Protein AF-A0A9E6F1A2-F1 (afdb_monomer_lite)

Foldseek 3Di:
DPCPVPVVVPPPPPFPFDPCVCVLPDQDWKKKWADDPLHTDDIDIDGPVDPLNVLVSVLCVVPRTQKDADPDDDRARMWIDDDFKIWGHDAQKIWMQGPVGIIMHGHHPVSNCSSDD

Radius of gyration: 17.09 Å; chains: 1; bounding box: 34×61×35 Å

Sequence (117 aa):
MKYLALILFSVLLVSCKIDTDQIINSNESIKINTFNNGTQTNEYSLNQSDGKYIKFISWVNANKQGWEPTLVTYAPSLLVSGKNFSFNFMGGDVVVNCESGQFAKKIQPEEYEFLRK

pLDDT: mean 86.23, std 14.74, range [48.66, 97.81]

Secondary structure (DSSP, 8-state):
--SGGGSGGGG---------HHHHT--SPEEEEEEETTEEEEEEEE-TTSHHHHHHHHHHHHTSS--EE-------SEEEE-SSEEEEEETTEEEEEETTEEEEEE--GGGTGGG--

Structure (mmCIF, N/CA/C/O backbone):
data_AF-A0A9E6F1A2-F1
#
_entry.id   AF-A0A9E6F1A2-F1
#
loop_
_atom_site.group_PDB
_atom_site.id
_atom_site.type_symbol
_atom_site.label_atom_id
_atom_site.label_alt_id
_atom_site.label_comp_id
_atom_site.label_asym_id
_atom_site.label_entity_id
_atom_site.label_seq_id
_atom_site.pdbx_PDB_ins_code
_atom_site.Cartn_x
_atom_site.Cartn_y
_atom_site.Cartn_z
_atom_site.occupancy
_atom_site.B_iso_or_equiv
_atom_site.auth_seq_id
_atom_site.auth_comp_id
_atom_site.auth_asym_id
_atom_site.auth_atom_id
_atom_site.pdbx_PDB_model_num
ATOM 1 N N . MET A 1 1 ? 18.053 -43.635 -20.105 1.00 50.69 1 MET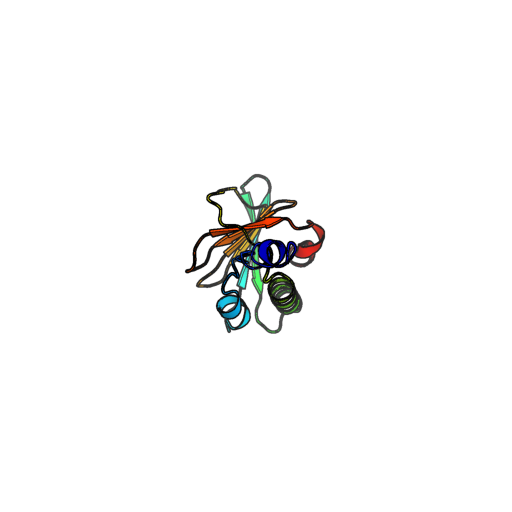 A N 1
ATOM 2 C CA . MET A 1 1 ? 18.279 -42.770 -18.923 1.00 50.69 1 MET A CA 1
ATOM 3 C C . MET A 1 1 ? 18.836 -41.406 -19.357 1.00 50.69 1 MET A C 1
ATOM 5 O O . MET A 1 1 ? 19.995 -41.122 -19.111 1.00 50.69 1 MET A O 1
ATOM 9 N N . LYS A 1 2 ? 18.054 -40.581 -20.074 1.00 51.97 2 LYS A N 1
ATOM 10 C CA . LYS A 1 2 ? 18.504 -39.266 -20.599 1.00 51.97 2 LYS A CA 1
ATOM 11 C C . LYS A 1 2 ? 17.605 -38.081 -20.203 1.00 51.97 2 LYS A C 1
ATOM 13 O O . LYS A 1 2 ? 17.925 -36.953 -20.540 1.00 51.97 2 LYS A O 1
ATOM 18 N N . TYR A 1 3 ? 16.527 -38.320 -19.452 1.00 55.81 3 TYR A N 1
ATOM 19 C CA . TYR A 1 3 ? 15.549 -37.281 -19.087 1.00 55.81 3 TYR A CA 1
ATOM 20 C C . TYR A 1 3 ? 15.567 -36.896 -17.600 1.00 55.81 3 TYR A C 1
ATOM 22 O O . TYR A 1 3 ? 14.887 -35.957 -17.206 1.00 55.81 3 TYR A O 1
ATOM 30 N N . LEU A 1 4 ? 16.369 -37.576 -16.768 1.00 51.75 4 LEU A N 1
ATOM 31 C CA . LEU A 1 4 ? 16.400 -37.318 -15.321 1.00 51.75 4 LEU A CA 1
ATOM 32 C C . LEU A 1 4 ? 17.089 -35.986 -14.965 1.00 51.75 4 LEU A C 1
ATOM 34 O O . LEU A 1 4 ? 16.815 -35.412 -13.919 1.00 51.75 4 LEU A O 1
ATOM 38 N N . ALA A 1 5 ? 17.950 -35.473 -15.848 1.00 53.47 5 ALA A N 1
ATOM 39 C CA . ALA A 1 5 ? 18.685 -34.229 -15.617 1.00 53.47 5 ALA A CA 1
ATOM 40 C C . ALA A 1 5 ? 17.844 -32.959 -15.851 1.00 53.47 5 ALA A C 1
ATOM 42 O O . ALA A 1 5 ? 18.259 -31.878 -15.450 1.00 53.47 5 ALA A O 1
ATOM 43 N N . LEU A 1 6 ? 16.665 -33.072 -16.478 1.00 50.47 6 LEU A N 1
ATOM 44 C CA . LEU A 1 6 ? 15.854 -31.908 -16.859 1.00 50.47 6 LEU A CA 1
ATOM 45 C C . LEU A 1 6 ? 14.833 -31.494 -15.788 1.00 50.47 6 LEU A C 1
ATOM 47 O O . LEU A 1 6 ? 14.326 -30.381 -15.829 1.00 50.47 6 LEU A O 1
ATOM 51 N N . ILE A 1 7 ? 14.566 -32.348 -14.795 1.00 54.69 7 ILE A N 1
ATOM 52 C CA . ILE A 1 7 ? 13.583 -32.062 -13.735 1.00 54.69 7 ILE A CA 1
ATOM 53 C C . ILE A 1 7 ? 14.197 -31.215 -12.604 1.00 54.69 7 ILE A C 1
ATOM 55 O O . ILE A 1 7 ? 13.491 -30.445 -11.952 1.00 54.69 7 ILE A O 1
ATOM 59 N N . LEU A 1 8 ? 15.520 -31.279 -12.410 1.00 49.56 8 LEU A N 1
ATOM 60 C CA . LEU A 1 8 ? 16.200 -30.640 -11.277 1.00 49.56 8 LEU A CA 1
ATOM 61 C C . LEU A 1 8 ? 16.368 -29.112 -11.418 1.00 49.56 8 LEU A C 1
ATOM 63 O O . LEU A 1 8 ? 16.645 -28.443 -10.428 1.00 49.56 8 LEU A O 1
ATOM 67 N N . PHE A 1 9 ? 16.163 -28.542 -12.612 1.00 48.66 9 PHE A N 1
ATOM 68 C CA . PHE A 1 9 ? 16.314 -27.095 -12.845 1.00 48.66 9 PHE A CA 1
ATOM 69 C C . PHE A 1 9 ? 15.051 -26.274 -12.516 1.00 48.66 9 PHE A C 1
ATOM 71 O O . PHE A 1 9 ? 15.091 -25.048 -12.499 1.00 48.66 9 PHE A O 1
ATOM 78 N N . SER A 1 10 ? 13.933 -26.938 -12.209 1.00 52.53 10 SER A N 1
ATOM 79 C CA . SER A 1 10 ? 12.624 -26.298 -11.979 1.00 52.53 10 SER A CA 1
ATOM 80 C C . SER A 1 10 ? 12.403 -25.819 -10.535 1.00 52.53 10 SER A C 1
ATOM 82 O O . SER A 1 10 ? 11.386 -25.197 -10.246 1.00 52.53 10 SER A O 1
ATOM 84 N N . VAL A 1 11 ? 13.317 -26.133 -9.608 1.00 51.84 11 VAL A N 1
ATOM 85 C CA . VAL A 1 11 ? 13.103 -25.972 -8.152 1.00 51.84 11 VAL A CA 1
ATOM 86 C C . VAL A 1 11 ? 13.703 -24.667 -7.598 1.00 51.84 11 VAL A C 1
ATOM 88 O O . VAL A 1 11 ? 13.595 -24.384 -6.412 1.00 51.84 11 VAL A O 1
ATOM 91 N N . LEU A 1 12 ? 14.296 -23.822 -8.447 1.00 48.97 12 LEU A N 1
ATOM 92 C CA . LEU A 1 12 ? 14.914 -22.552 -8.032 1.00 48.97 12 LEU A CA 1
ATOM 93 C C . LEU A 1 12 ? 14.085 -21.313 -8.400 1.00 48.97 12 LEU A C 1
ATOM 95 O O . LEU A 1 12 ? 14.628 -20.216 -8.508 1.00 48.97 12 LEU A O 1
ATOM 99 N N . LEU A 1 13 ? 12.762 -21.450 -8.532 1.00 52.50 13 LEU A N 1
ATOM 100 C CA . LEU A 1 13 ? 11.862 -20.300 -8.414 1.00 52.50 13 LEU A CA 1
ATOM 101 C C . LEU A 1 13 ? 11.798 -19.904 -6.934 1.00 52.50 13 LEU A C 1
ATOM 103 O O . LEU A 1 13 ? 10.841 -20.212 -6.225 1.00 52.50 13 LEU A O 1
ATOM 107 N N . VAL A 1 14 ? 12.861 -19.257 -6.455 1.00 54.84 14 VAL A N 1
ATOM 108 C CA . VAL A 1 14 ? 12.880 -18.561 -5.170 1.00 54.84 14 VAL A CA 1
ATOM 109 C C . VAL A 1 14 ? 11.889 -17.408 -5.295 1.00 54.84 14 VAL A C 1
ATOM 111 O O . VAL A 1 14 ? 12.234 -16.294 -5.673 1.00 54.84 14 VAL A O 1
ATOM 114 N N . SER A 1 15 ? 10.614 -17.700 -5.049 1.00 58.19 15 SER A N 1
ATOM 115 C CA . SER A 1 15 ? 9.597 -16.679 -4.867 1.00 58.19 15 SER A CA 1
ATOM 116 C C . SER A 1 15 ? 9.955 -15.946 -3.581 1.00 58.19 15 SER A C 1
ATOM 118 O O . SER A 1 15 ? 9.658 -16.441 -2.493 1.00 58.19 15 SER A O 1
ATOM 120 N N . CYS A 1 16 ? 10.601 -14.785 -3.694 1.00 63.16 16 CYS A N 1
ATOM 121 C CA . CYS A 1 16 ? 10.732 -13.847 -2.586 1.00 63.16 16 CYS A CA 1
ATOM 122 C C . CYS A 1 16 ? 9.322 -13.473 -2.110 1.00 63.16 16 CYS A C 1
ATOM 124 O O . CYS A 1 16 ? 8.645 -12.627 -2.692 1.00 63.16 16 CYS A O 1
ATOM 126 N N . LYS A 1 17 ? 8.839 -14.175 -1.082 1.00 67.88 17 LYS A N 1
ATOM 127 C CA . LYS A 1 17 ? 7.592 -13.854 -0.399 1.00 67.88 17 LYS A CA 1
ATOM 128 C C . LYS A 1 17 ? 7.915 -12.736 0.583 1.00 67.88 17 LYS A C 1
ATOM 130 O O . LYS A 1 17 ? 8.723 -12.932 1.486 1.00 67.88 17 LYS A O 1
ATOM 135 N N . ILE A 1 18 ? 7.283 -11.582 0.412 1.00 75.94 18 ILE A N 1
ATOM 136 C CA . ILE A 1 18 ? 7.293 -10.559 1.457 1.00 75.94 18 ILE A CA 1
ATOM 137 C C . ILE A 1 18 ? 6.464 -11.083 2.623 1.00 75.94 18 ILE A C 1
ATOM 139 O O . ILE A 1 18 ? 5.379 -11.638 2.418 1.00 75.94 18 ILE A O 1
ATOM 143 N N . ASP A 1 19 ? 6.951 -10.884 3.845 1.00 76.69 19 ASP A N 1
ATOM 144 C CA . ASP A 1 19 ? 6.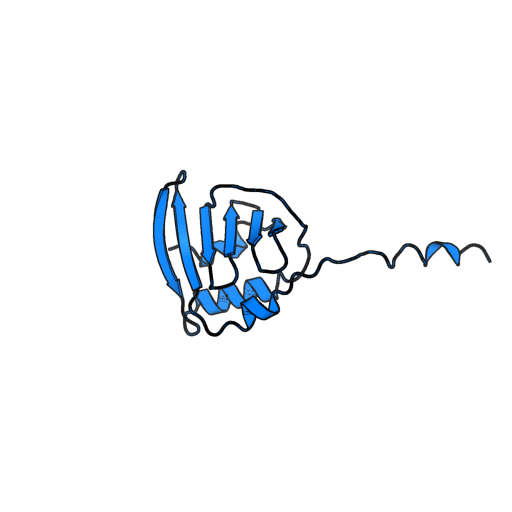139 -11.082 5.039 1.00 76.69 19 ASP A CA 1
ATOM 145 C C . ASP A 1 19 ? 5.083 -9.969 5.146 1.00 76.69 19 ASP A C 1
ATOM 147 O O . ASP A 1 19 ? 5.226 -8.967 5.844 1.00 76.69 19 ASP A O 1
ATOM 151 N N . THR A 1 20 ? 4.002 -10.132 4.386 1.00 78.25 20 THR A N 1
ATOM 152 C CA . THR A 1 20 ? 2.815 -9.277 4.471 1.00 78.25 20 THR A CA 1
ATOM 153 C C . THR A 1 20 ? 1.938 -9.633 5.668 1.00 78.25 20 THR A C 1
ATOM 155 O O . THR A 1 20 ? 0.935 -8.963 5.899 1.00 78.25 20 THR A O 1
ATOM 158 N N . ASP A 1 21 ? 2.243 -10.708 6.400 1.00 80.50 21 ASP A N 1
ATOM 159 C CA . ASP A 1 21 ? 1.383 -11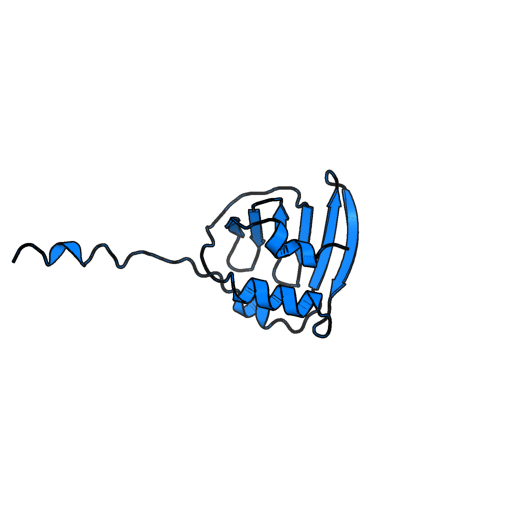.165 7.489 1.00 80.50 21 ASP A CA 1
ATOM 160 C C . ASP A 1 21 ? 1.452 -10.172 8.663 1.00 80.50 21 ASP A C 1
ATOM 162 O O . ASP A 1 21 ? 0.436 -9.927 9.310 1.00 80.50 21 ASP A O 1
ATOM 166 N N . GLN A 1 22 ? 2.580 -9.477 8.852 1.00 75.25 22 GLN A N 1
ATOM 167 C CA . GLN A 1 22 ? 2.654 -8.324 9.762 1.00 75.25 22 GLN A CA 1
ATOM 168 C C . GLN A 1 22 ? 1.704 -7.178 9.367 1.00 75.25 22 GLN A C 1
ATOM 170 O O . GLN A 1 22 ? 1.118 -6.532 10.231 1.00 75.25 22 GLN A O 1
ATOM 175 N N . ILE A 1 23 ? 1.531 -6.936 8.064 1.00 77.50 23 ILE A N 1
ATOM 176 C CA . ILE A 1 23 ? 0.682 -5.862 7.523 1.00 77.50 23 ILE A CA 1
ATOM 177 C C . ILE A 1 23 ? -0.793 -6.206 7.755 1.00 77.50 23 ILE A C 1
ATOM 179 O O . ILE A 1 23 ? -1.558 -5.390 8.269 1.00 77.50 23 ILE A O 1
ATOM 183 N N . ILE A 1 24 ? -1.173 -7.441 7.412 1.00 78.62 24 ILE A N 1
ATOM 184 C CA . ILE A 1 24 ? -2.549 -7.954 7.497 1.00 78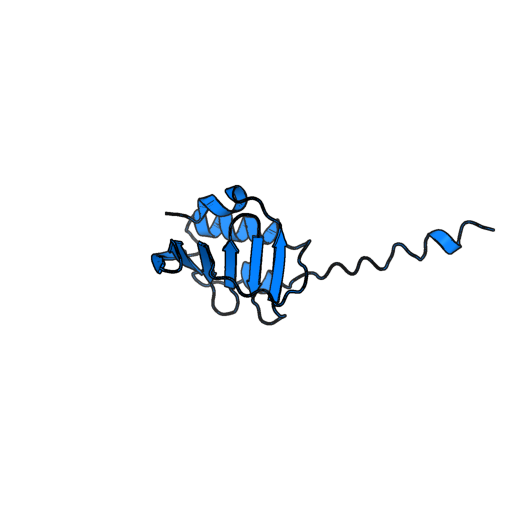.62 24 ILE A CA 1
ATOM 185 C C . ILE A 1 24 ? -3.021 -8.076 8.947 1.00 78.62 24 ILE A C 1
ATOM 187 O O . ILE A 1 24 ? -4.179 -7.793 9.237 1.00 78.62 24 ILE A O 1
ATOM 191 N N . ASN A 1 25 ? -2.134 -8.485 9.854 1.00 78.31 25 ASN A N 1
ATOM 192 C CA . ASN A 1 25 ? -2.477 -8.706 11.258 1.00 78.31 25 ASN A CA 1
ATOM 193 C C . ASN A 1 25 ? -2.330 -7.444 12.122 1.00 78.31 25 ASN A C 1
ATOM 195 O O . ASN A 1 25 ? -2.502 -7.513 13.342 1.00 78.31 25 ASN A O 1
ATOM 199 N N . SER A 1 26 ? -1.987 -6.297 11.528 1.00 73.81 26 SER A N 1
ATOM 200 C CA . SER A 1 26 ? -1.857 -5.060 12.290 1.00 73.81 26 SER A CA 1
ATOM 201 C C . SER A 1 26 ? -3.243 -4.556 12.717 1.00 73.81 26 SER A C 1
ATOM 203 O O . SER A 1 26 ? -4.116 -4.266 11.899 1.00 73.81 26 SER A O 1
ATOM 205 N N . ASN A 1 27 ? -3.456 -4.442 14.031 1.00 77.25 27 ASN A N 1
ATOM 206 C CA . ASN A 1 27 ? -4.692 -3.887 14.596 1.00 77.25 27 ASN A CA 1
ATOM 207 C C . ASN A 1 27 ? -4.730 -2.352 14.592 1.00 77.25 27 ASN A C 1
ATOM 209 O O . ASN A 1 27 ? -5.441 -1.731 15.382 1.00 77.25 27 ASN A O 1
ATOM 213 N N . GLU A 1 28 ? -3.937 -1.729 13.727 1.00 86.81 28 GLU A N 1
ATOM 214 C CA . GLU A 1 28 ? -3.766 -0.286 13.680 1.00 86.81 28 GLU A CA 1
ATOM 215 C C . GLU A 1 28 ? -4.565 0.356 12.550 1.00 86.81 28 GLU A C 1
ATOM 217 O O . GLU A 1 28 ? -4.938 -0.281 11.560 1.00 86.81 28 GLU A O 1
ATOM 222 N N . SER A 1 29 ? -4.835 1.650 12.709 1.00 93.62 29 SER A N 1
ATOM 223 C CA . SER A 1 29 ? -5.311 2.458 11.600 1.00 93.62 29 SER A CA 1
ATOM 224 C C . SER A 1 29 ? -4.184 2.671 10.593 1.00 93.62 29 SER A C 1
ATOM 226 O O . SER A 1 29 ? -3.024 2.853 10.958 1.00 93.62 29 SER A O 1
ATOM 228 N N . ILE A 1 30 ? -4.540 2.685 9.313 1.00 95.88 30 ILE A N 1
ATOM 229 C CA . ILE A 1 30 ? -3.617 3.050 8.237 1.00 95.88 30 ILE A CA 1
ATOM 230 C C . ILE A 1 30 ? -3.847 4.502 7.853 1.00 95.88 30 ILE A C 1
ATOM 232 O O . ILE A 1 30 ? -4.983 4.978 7.816 1.00 95.88 30 ILE A O 1
ATOM 236 N N . LYS A 1 31 ? -2.766 5.205 7.541 1.00 97.44 31 LYS A N 1
ATOM 237 C CA . LYS A 1 31 ? -2.795 6.572 7.030 1.00 97.44 31 LYS A CA 1
ATOM 238 C C . LYS A 1 31 ? -2.716 6.551 5.507 1.00 97.44 31 LYS A C 1
ATOM 240 O O . LYS A 1 31 ? -1.907 5.819 4.941 1.00 97.44 31 LYS A O 1
ATOM 245 N N . ILE A 1 32 ? -3.539 7.366 4.859 1.00 97.81 32 ILE A N 1
ATOM 246 C CA . ILE A 1 32 ? -3.593 7.554 3.411 1.00 97.81 32 ILE A CA 1
ATOM 247 C C . ILE A 1 32 ? -3.209 8.995 3.097 1.00 97.81 32 ILE A C 1
ATOM 249 O O . ILE A 1 32 ? -3.878 9.923 3.552 1.00 97.81 32 ILE A O 1
ATOM 253 N N . ASN A 1 33 ? -2.176 9.176 2.278 1.00 97.62 33 ASN A N 1
ATOM 254 C CA . ASN A 1 33 ? -1.794 10.469 1.719 1.00 97.62 33 ASN A CA 1
ATOM 255 C C . AS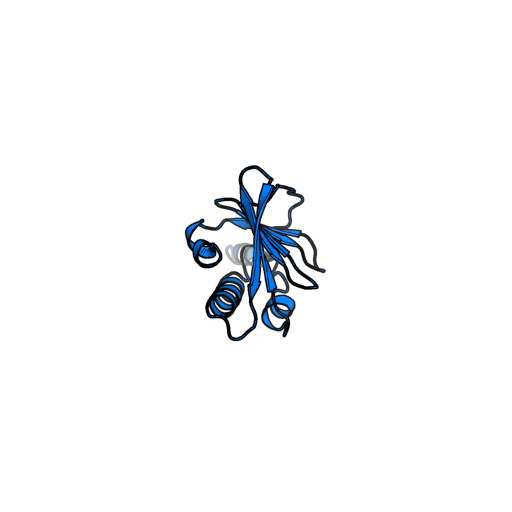N A 1 33 ? -1.896 10.409 0.194 1.00 97.62 33 ASN A C 1
ATOM 257 O O . ASN A 1 33 ? -1.419 9.463 -0.426 1.00 97.62 33 ASN A O 1
ATOM 261 N N . THR A 1 34 ? -2.503 11.416 -0.425 1.00 96.62 34 THR A N 1
ATOM 262 C CA . THR A 1 34 ? -2.522 11.566 -1.894 1.00 96.62 34 THR A CA 1
ATOM 263 C C . THR A 1 34 ? -1.668 12.750 -2.292 1.00 96.62 34 THR A C 1
ATOM 265 O O . THR A 1 34 ? -1.626 13.740 -1.560 1.00 96.62 34 THR A O 1
ATOM 268 N N . PHE A 1 35 ? -1.023 12.658 -3.450 1.00 94.69 35 PHE A N 1
ATOM 269 C CA . PHE A 1 35 ? -0.156 13.707 -3.966 1.00 94.69 35 PHE A CA 1
ATOM 270 C C . PHE A 1 35 ? -0.522 14.052 -5.406 1.00 94.69 35 PHE A C 1
ATOM 272 O O . PHE A 1 35 ? -0.865 13.178 -6.203 1.00 94.69 35 PHE A O 1
ATOM 279 N N . ASN A 1 36 ? -0.380 15.329 -5.747 1.00 92.44 36 ASN A N 1
ATOM 280 C CA . ASN A 1 36 ? -0.442 15.837 -7.110 1.00 92.44 36 ASN A CA 1
ATOM 281 C C . ASN A 1 36 ? 0.818 16.669 -7.369 1.00 92.44 36 ASN A C 1
ATOM 283 O O . ASN A 1 36 ? 1.096 17.608 -6.623 1.00 92.44 36 ASN A O 1
ATOM 287 N N . ASN A 1 37 ? 1.607 16.300 -8.382 1.00 89.12 37 ASN A N 1
ATOM 288 C CA . ASN A 1 37 ? 2.886 16.945 -8.711 1.00 89.12 37 ASN A CA 1
ATOM 289 C C . ASN A 1 37 ? 3.809 17.136 -7.488 1.00 89.12 37 ASN A C 1
ATOM 291 O O . ASN A 1 37 ? 4.355 18.213 -7.259 1.00 89.12 37 ASN A O 1
ATOM 295 N N . GLY A 1 38 ? 3.933 16.094 -6.659 1.00 88.00 38 GLY A N 1
ATOM 296 C CA . GLY A 1 38 ? 4.772 16.097 -5.454 1.00 88.00 38 GLY A CA 1
ATOM 297 C C . GLY A 1 38 ? 4.193 16.845 -4.246 1.00 88.00 38 GLY A C 1
ATOM 298 O O . GLY A 1 38 ? 4.782 16.795 -3.172 1.00 88.00 38 GLY A O 1
ATOM 299 N N . THR A 1 39 ? 3.034 17.497 -4.377 1.00 92.88 39 THR A N 1
ATOM 300 C CA . THR A 1 39 ? 2.369 18.202 -3.269 1.00 92.88 39 THR A CA 1
ATOM 301 C C . THR A 1 39 ? 1.272 17.330 -2.669 1.00 92.88 39 THR A C 1
ATOM 303 O O . THR A 1 39 ? 0.431 16.816 -3.405 1.00 92.88 39 THR A O 1
ATOM 306 N N . GLN A 1 40 ? 1.256 17.168 -1.343 1.00 95.38 40 GLN A N 1
ATOM 307 C CA . GLN A 1 40 ? 0.200 16.426 -0.649 1.00 95.38 40 GLN A CA 1
ATOM 308 C C . GLN A 1 40 ? -1.138 17.166 -0.781 1.00 95.38 40 GLN A C 1
ATOM 310 O O . GLN A 1 40 ? -1.251 18.324 -0.387 1.00 95.38 40 GLN A O 1
ATOM 315 N N . THR A 1 41 ? -2.155 16.495 -1.319 1.00 96.19 41 THR A N 1
ATOM 316 C CA . THR A 1 41 ? -3.489 17.069 -1.565 1.00 96.19 41 THR A CA 1
ATOM 317 C C . THR A 1 41 ? -4.539 16.604 -0.568 1.00 96.19 41 THR A C 1
ATOM 319 O O . THR A 1 41 ? -5.443 17.361 -0.239 1.00 96.19 41 THR A O 1
ATOM 322 N N . ASN A 1 42 ? -4.436 15.369 -0.070 1.00 96.19 42 ASN A N 1
ATOM 323 C CA . ASN A 1 42 ? -5.330 14.854 0.965 1.00 96.19 42 ASN A CA 1
ATOM 324 C C . ASN A 1 42 ? -4.571 13.973 1.941 1.00 96.19 42 ASN A C 1
ATOM 326 O O . ASN A 1 42 ? -3.653 13.256 1.545 1.00 96.19 42 ASN A O 1
ATOM 330 N N . GLU A 1 43 ? -5.059 13.971 3.174 1.00 97.38 43 GLU A N 1
ATOM 331 C CA . GLU A 1 43 ? -4.639 13.091 4.253 1.00 97.38 43 GLU A CA 1
ATOM 332 C C . GLU A 1 43 ? -5.882 12.589 4.993 1.00 97.38 43 GLU A C 1
ATOM 334 O O . GLU A 1 43 ? -6.833 13.346 5.215 1.00 97.38 43 GLU A O 1
ATOM 339 N N . TYR A 1 44 ? -5.912 11.301 5.321 1.00 97.50 44 TYR A N 1
ATOM 340 C CA . TYR A 1 44 ? -6.921 10.710 6.197 1.00 97.50 44 TYR A CA 1
ATOM 341 C C . TYR A 1 44 ? -6.463 9.354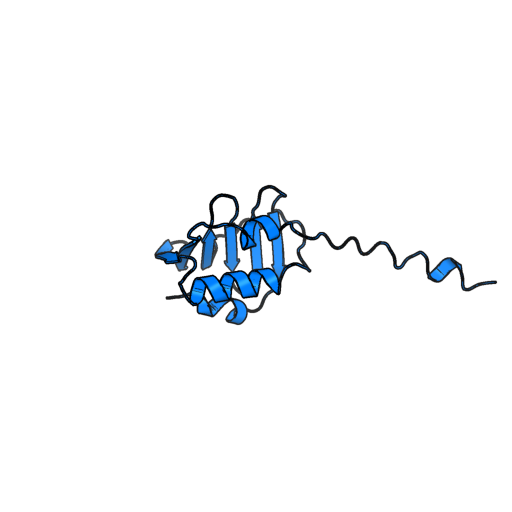 6.733 1.00 97.50 44 TYR A C 1
ATOM 343 O O . TYR A 1 44 ? -5.528 8.758 6.205 1.00 97.50 44 TYR A O 1
ATOM 351 N N . SER A 1 45 ? -7.147 8.855 7.760 1.00 97.00 45 SER A N 1
ATOM 352 C CA . SER A 1 45 ? -6.877 7.538 8.336 1.00 97.00 45 SER A CA 1
ATOM 353 C C . SER A 1 45 ? -8.071 6.611 8.158 1.00 97.00 45 SER A C 1
ATOM 355 O O . SER A 1 45 ? -9.217 7.048 8.245 1.00 97.00 45 SER A O 1
ATOM 357 N N . LEU A 1 46 ? -7.792 5.333 7.934 1.00 96.00 46 LEU A N 1
ATOM 358 C CA . LEU A 1 46 ? -8.777 4.264 7.846 1.00 96.00 46 LEU A CA 1
ATOM 359 C C . LEU A 1 46 ? -8.574 3.318 9.028 1.00 96.00 46 LEU A C 1
ATOM 361 O O . LEU A 1 46 ? -7.451 2.898 9.302 1.00 96.00 46 LEU A O 1
ATOM 365 N N . ASN A 1 47 ? -9.651 2.997 9.735 1.00 95.25 47 ASN A N 1
ATOM 366 C CA . ASN A 1 47 ? -9.650 1.987 10.792 1.00 95.25 47 ASN A CA 1
ATOM 367 C C . ASN A 1 47 ? -10.211 0.659 10.254 1.00 95.25 47 ASN A C 1
ATOM 369 O O . ASN A 1 47 ? -10.682 0.590 9.122 1.00 95.25 47 ASN A O 1
ATOM 373 N N . GLN A 1 48 ? -10.202 -0.384 11.082 1.00 93.94 48 GLN A N 1
ATOM 374 C CA . GLN A 1 48 ? -10.596 -1.733 10.669 1.00 93.94 48 GLN A CA 1
ATOM 375 C C . GLN A 1 48 ? -12.064 -1.890 10.250 1.00 93.94 48 GLN A C 1
ATOM 377 O O . GLN A 1 48 ? -12.384 -2.831 9.526 1.00 93.94 48 GLN A O 1
ATOM 382 N N . SER A 1 49 ? -12.960 -1.003 10.694 1.00 95.12 49 SER A N 1
ATOM 383 C CA . SER A 1 49 ? -14.370 -1.047 10.298 1.00 95.12 49 SER A CA 1
ATOM 384 C C . SER A 1 49 ? -14.650 -0.292 8.996 1.00 95.12 49 SER A C 1
ATOM 386 O O . SER A 1 49 ? -15.757 -0.391 8.466 1.00 95.12 49 SER A O 1
ATOM 388 N N . ASP A 1 50 ? -13.668 0.430 8.447 1.00 96.06 50 ASP A N 1
ATOM 389 C CA . ASP A 1 50 ? -13.818 1.144 7.184 1.00 96.06 50 ASP A CA 1
ATOM 390 C C . ASP A 1 50 ? -13.794 0.176 5.986 1.00 96.06 50 ASP A C 1
ATOM 392 O O . ASP A 1 50 ? -12.893 -0.653 5.828 1.00 96.06 50 ASP A O 1
ATOM 396 N N . GLY A 1 51 ? -14.764 0.309 5.077 1.00 96.25 51 GLY A N 1
ATOM 397 C CA . GLY A 1 51 ? -14.830 -0.512 3.868 1.00 96.25 51 GLY A CA 1
ATOM 398 C C . GLY A 1 51 ? -13.588 -0.392 2.972 1.00 96.25 51 GLY A C 1
ATOM 399 O O . GLY A 1 51 ? -13.209 -1.372 2.327 1.00 96.25 51 GLY A O 1
ATOM 400 N N . LYS A 1 52 ? -12.917 0.769 2.939 1.00 96.62 52 LYS A N 1
ATOM 401 C CA . LYS A 1 52 ? -11.651 0.956 2.212 1.00 96.62 52 LYS A CA 1
ATOM 402 C C . LYS A 1 52 ? -10.495 0.226 2.891 1.00 96.62 52 LYS A C 1
ATOM 404 O O . LYS A 1 52 ? -9.668 -0.343 2.183 1.00 96.62 52 LYS A O 1
ATOM 409 N N . TYR A 1 53 ? -10.459 0.182 4.225 1.00 95.75 53 TYR A N 1
ATOM 410 C CA . TYR A 1 53 ? -9.468 -0.614 4.958 1.00 95.75 53 TYR A CA 1
ATOM 411 C C . TYR A 1 53 ? -9.616 -2.096 4.612 1.00 95.75 53 TYR A C 1
ATOM 413 O O . TYR A 1 53 ? -8.654 -2.741 4.205 1.00 95.75 53 TYR A O 1
ATOM 421 N N . ILE A 1 54 ? -10.841 -2.623 4.687 1.00 95.25 54 ILE A N 1
ATOM 422 C CA . ILE A 1 54 ? -11.124 -4.033 4.389 1.00 95.25 54 ILE A CA 1
ATOM 423 C C . ILE A 1 54 ? -10.707 -4.379 2.951 1.00 95.25 54 ILE A C 1
ATOM 425 O O . ILE A 1 54 ? -10.064 -5.404 2.716 1.00 95.25 54 ILE A O 1
ATOM 429 N N . LYS A 1 55 ? -11.012 -3.502 1.984 1.00 96.62 55 LYS A N 1
ATOM 430 C CA . LYS A 1 55 ? -10.574 -3.665 0.588 1.00 96.62 55 LYS A CA 1
ATOM 431 C C . LYS A 1 55 ? -9.054 -3.625 0.441 1.00 96.62 55 LYS A C 1
ATOM 433 O O . LYS A 1 55 ? -8.513 -4.435 -0.304 1.00 96.62 55 LYS A O 1
ATOM 438 N N . PHE A 1 56 ? -8.370 -2.744 1.167 1.00 96.19 56 PHE A N 1
ATOM 439 C CA . PHE A 1 56 ? -6.911 -2.674 1.169 1.00 96.19 56 PHE A CA 1
ATOM 440 C C . PHE A 1 56 ? -6.274 -3.957 1.691 1.00 96.19 56 PHE A C 1
ATOM 442 O O . PHE A 1 56 ? -5.438 -4.539 1.006 1.00 96.19 56 PHE A O 1
ATOM 449 N N . ILE A 1 57 ? -6.714 -4.451 2.847 1.00 94.94 57 ILE A N 1
ATOM 450 C CA . ILE A 1 57 ? -6.204 -5.707 3.409 1.00 94.94 57 ILE A CA 1
ATOM 451 C C . ILE A 1 57 ? -6.487 -6.887 2.472 1.00 94.94 57 ILE A C 1
ATOM 453 O O . ILE A 1 57 ? -5.613 -7.728 2.259 1.00 94.94 57 ILE A O 1
ATOM 457 N N . SER A 1 58 ? -7.669 -6.924 1.849 1.00 94.75 58 SER A N 1
ATOM 458 C CA . SER A 1 58 ? -8.000 -7.925 0.829 1.00 94.75 58 SER A CA 1
ATOM 459 C C . SER A 1 58 ? -7.050 -7.855 -0.372 1.00 94.75 58 SER A C 1
ATOM 461 O O . SER A 1 58 ? -6.510 -8.879 -0.793 1.00 94.75 58 SER A O 1
ATOM 463 N N . TRP A 1 59 ? -6.772 -6.649 -0.877 1.00 96.12 59 TRP A N 1
ATOM 464 C CA . TRP A 1 59 ? -5.824 -6.435 -1.969 1.00 96.12 59 TRP A CA 1
ATOM 465 C C . TRP A 1 59 ? -4.403 -6.877 -1.592 1.00 96.12 59 TRP A C 1
ATOM 467 O O . TRP A 1 59 ? -3.774 -7.592 -2.372 1.00 96.12 59 TRP A O 1
ATOM 477 N N . VAL A 1 60 ? -3.919 -6.548 -0.387 1.00 94.31 60 VAL A N 1
ATOM 478 C CA . VAL A 1 60 ? -2.612 -7.012 0.120 1.00 94.31 60 VAL A CA 1
ATOM 479 C C . VAL A 1 60 ? -2.572 -8.542 0.171 1.00 94.31 60 VAL A C 1
ATOM 481 O O . VAL A 1 60 ? -1.600 -9.155 -0.272 1.00 94.31 60 VAL A O 1
ATOM 484 N N . ASN A 1 61 ? -3.642 -9.178 0.654 1.00 92.56 61 ASN A N 1
ATOM 485 C CA . ASN A 1 61 ? -3.732 -10.633 0.744 1.00 92.56 61 ASN A CA 1
ATOM 486 C C . ASN A 1 61 ? -3.771 -11.317 -0.636 1.00 92.56 61 ASN A C 1
ATOM 488 O O . ASN A 1 61 ? -3.183 -12.384 -0.806 1.00 92.56 61 ASN A O 1
ATOM 492 N N . ALA A 1 62 ? -4.410 -10.699 -1.631 1.00 93.12 62 ALA A N 1
ATOM 493 C CA . ALA A 1 62 ? -4.391 -11.171 -3.016 1.00 93.12 62 ALA A CA 1
ATOM 494 C C . ALA A 1 62 ? -3.021 -10.967 -3.691 1.00 93.12 62 ALA A C 1
ATOM 496 O O . ALA A 1 62 ? -2.658 -11.701 -4.608 1.00 93.12 62 ALA A O 1
ATOM 497 N N . ASN A 1 63 ? -2.229 -10.006 -3.209 1.00 92.69 63 ASN A N 1
ATOM 498 C CA . ASN A 1 63 ? -0.961 -9.598 -3.803 1.00 92.69 63 ASN A CA 1
ATOM 499 C C . ASN A 1 63 ? 0.281 -10.047 -3.018 1.00 92.69 63 ASN A C 1
ATOM 501 O O . ASN A 1 63 ? 1.316 -9.405 -3.116 1.00 92.69 63 ASN A O 1
ATOM 505 N N . LYS A 1 64 ? 0.252 -11.172 -2.291 1.00 90.38 64 LYS A N 1
ATOM 506 C CA . LYS A 1 64 ? 1.413 -11.659 -1.502 1.00 90.38 64 LYS A CA 1
ATOM 507 C C . LYS A 1 64 ? 2.643 -12.092 -2.315 1.00 90.38 64 LYS A C 1
ATOM 509 O O . LYS A 1 64 ? 3.718 -12.277 -1.748 1.00 90.38 64 LYS A O 1
ATOM 514 N N . GLN A 1 65 ? 2.488 -12.311 -3.617 1.00 89.88 65 GLN A N 1
ATOM 515 C CA . GLN A 1 65 ? 3.524 -12.849 -4.507 1.00 89.88 65 GLN A CA 1
ATOM 516 C C . GLN A 1 65 ? 3.857 -11.876 -5.642 1.00 89.88 65 GLN A C 1
ATOM 518 O O . GLN A 1 65 ? 3.083 -10.956 -5.924 1.00 89.88 65 GLN A O 1
ATOM 523 N N . GLY A 1 66 ? 4.975 -12.130 -6.329 1.00 90.38 66 GLY A N 1
ATOM 524 C CA . GLY A 1 66 ? 5.427 -11.331 -7.475 1.00 90.38 66 GLY A CA 1
ATOM 525 C C . GLY A 1 66 ? 6.095 -10.018 -7.075 1.00 90.38 66 GLY A C 1
ATOM 526 O O . GLY A 1 66 ? 6.036 -9.052 -7.828 1.00 90.38 66 GLY A O 1
ATOM 527 N N . TRP A 1 67 ? 6.666 -9.976 -5.873 1.00 92.56 67 TRP A N 1
ATOM 528 C CA . TRP A 1 67 ? 7.447 -8.849 -5.393 1.00 92.56 67 TRP A CA 1
ATOM 529 C C . TRP A 1 67 ? 8.926 -9.057 -5.688 1.00 92.56 67 TRP A C 1
ATOM 531 O O . TRP A 1 67 ? 9.471 -10.134 -5.438 1.00 92.56 67 TRP A O 1
ATOM 541 N N . GLU A 1 68 ? 9.581 -8.005 -6.156 1.00 92.06 68 GLU A N 1
ATOM 542 C CA . GLU A 1 68 ? 10.999 -8.016 -6.497 1.00 92.06 68 GLU A CA 1
ATOM 543 C C . GLU A 1 68 ? 11.742 -6.977 -5.652 1.00 92.06 68 GLU A C 1
ATOM 545 O O . GLU A 1 68 ? 11.246 -5.856 -5.510 1.00 92.06 68 GLU A O 1
ATOM 550 N N . PRO A 1 69 ? 12.911 -7.302 -5.068 1.00 92.88 69 PRO A N 1
ATOM 551 C CA . PRO A 1 69 ? 13.721 -6.318 -4.360 1.00 92.88 69 PRO A CA 1
ATOM 552 C C . PRO A 1 69 ? 14.028 -5.113 -5.250 1.00 92.88 69 PRO A C 1
ATOM 554 O O . PRO A 1 69 ? 14.335 -5.266 -6.431 1.00 92.88 69 PRO A O 1
ATOM 557 N N . THR A 1 70 ? 13.976 -3.911 -4.686 1.00 91.31 70 THR A N 1
ATOM 558 C CA . THR A 1 70 ? 14.240 -2.685 -5.444 1.00 91.31 70 THR A CA 1
ATOM 559 C C . THR A 1 70 ? 14.939 -1.631 -4.591 1.00 91.31 70 THR A C 1
ATOM 561 O O . THR A 1 70 ? 14.924 -1.695 -3.364 1.00 91.31 70 THR A O 1
ATOM 564 N N . LEU A 1 71 ? 15.560 -0.661 -5.264 1.00 87.00 71 LEU A N 1
ATOM 565 C CA . LEU A 1 71 ? 16.136 0.552 -4.667 1.00 87.00 71 LEU A CA 1
ATOM 566 C C . LEU A 1 71 ? 15.414 1.818 -5.157 1.00 87.00 71 LEU A C 1
ATOM 568 O O . LEU A 1 71 ? 15.934 2.929 -5.041 1.00 87.00 71 LEU A O 1
ATOM 572 N N . VAL A 1 72 ? 14.256 1.649 -5.795 1.00 75.50 72 VAL A N 1
ATOM 573 C CA . VAL A 1 72 ? 13.528 2.730 -6.449 1.00 75.50 72 VAL A CA 1
ATOM 574 C C . VAL A 1 72 ? 12.949 3.693 -5.416 1.00 75.50 72 VAL A C 1
ATOM 576 O O . VAL A 1 72 ? 12.113 3.340 -4.587 1.00 75.50 72 VAL A O 1
ATOM 579 N N . THR A 1 73 ? 13.327 4.962 -5.547 1.00 69.25 73 THR A N 1
ATOM 580 C CA . THR A 1 73 ? 12.713 6.078 -4.833 1.00 69.25 73 THR A CA 1
ATOM 581 C C . THR A 1 73 ? 12.011 6.982 -5.846 1.00 69.25 73 THR A C 1
ATOM 583 O O . THR A 1 73 ? 12.636 7.627 -6.683 1.00 69.25 73 THR A O 1
ATOM 586 N N . TYR A 1 74 ? 10.680 7.011 -5.801 1.00 79.94 74 TYR A N 1
ATOM 587 C CA . TYR A 1 74 ? 9.869 7.997 -6.517 1.00 79.94 74 TYR A CA 1
ATOM 588 C C . TYR A 1 74 ? 8.971 8.744 -5.537 1.00 79.94 74 TYR A C 1
ATOM 590 O O . TYR A 1 74 ? 8.623 8.226 -4.476 1.00 79.94 74 TYR A O 1
ATOM 598 N N . ALA A 1 75 ? 8.563 9.957 -5.910 1.00 83.50 75 ALA A N 1
ATOM 599 C CA . ALA A 1 75 ? 7.484 10.655 -5.221 1.00 83.50 75 ALA A CA 1
ATOM 600 C C . ALA A 1 75 ? 6.162 9.943 -5.558 1.00 83.50 75 ALA A C 1
ATOM 602 O O . ALA A 1 75 ? 5.813 9.921 -6.735 1.00 83.50 75 ALA A O 1
ATOM 603 N N . PRO A 1 76 ? 5.447 9.318 -4.606 1.00 91.06 76 PRO A N 1
ATOM 604 C CA . PRO A 1 76 ? 4.234 8.555 -4.900 1.00 91.06 76 PRO A CA 1
ATOM 605 C C . PRO A 1 76 ? 3.066 9.459 -5.300 1.00 91.06 76 PRO A C 1
ATOM 607 O O . PRO A 1 76 ? 2.997 10.612 -4.891 1.00 91.06 76 PRO A O 1
ATOM 610 N N . SER A 1 77 ? 2.097 8.912 -6.038 1.00 94.56 77 SER A N 1
ATOM 611 C CA . SER A 1 77 ? 0.793 9.566 -6.248 1.00 94.56 77 SER A CA 1
ATOM 612 C C . SER A 1 77 ? -0.181 9.294 -5.092 1.00 94.56 77 SER A C 1
ATOM 614 O O . SER A 1 77 ? -1.107 10.067 -4.837 1.00 94.56 77 SER A O 1
ATOM 616 N N . LEU A 1 78 ? 0.033 8.180 -4.390 1.00 97.12 78 LEU A N 1
ATOM 617 C CA . LEU A 1 78 ? -0.722 7.731 -3.230 1.00 97.12 78 LEU A CA 1
ATOM 618 C C . LEU A 1 78 ? 0.230 6.956 -2.309 1.00 97.12 78 LEU A C 1
ATOM 620 O O . LEU A 1 78 ? 0.965 6.084 -2.763 1.00 97.12 78 LEU A O 1
ATOM 624 N N . LEU A 1 79 ? 0.205 7.269 -1.020 1.00 97.12 79 LEU A N 1
ATOM 625 C CA . LEU A 1 79 ? 0.960 6.598 0.030 1.00 97.12 79 LEU A CA 1
ATOM 626 C C . LEU A 1 79 ? -0.020 6.014 1.046 1.00 97.12 79 LEU A C 1
ATOM 628 O O . LEU A 1 79 ? -0.840 6.746 1.600 1.00 97.12 79 LEU A O 1
ATOM 632 N N . VAL A 1 80 ? 0.105 4.719 1.317 1.00 97.06 80 VAL A N 1
ATOM 633 C CA . VAL A 1 80 ? -0.563 4.036 2.430 1.00 97.06 80 VAL A CA 1
ATOM 634 C C . VAL A 1 80 ? 0.495 3.653 3.449 1.00 97.06 80 VAL A C 1
ATOM 636 O O . VAL A 1 80 ? 1.439 2.959 3.094 1.00 97.06 80 VAL A O 1
ATOM 639 N N . SER A 1 81 ? 0.367 4.071 4.702 1.00 96.25 81 SER A N 1
ATOM 640 C CA . SER A 1 81 ? 1.368 3.776 5.733 1.00 96.25 81 SER A CA 1
ATOM 641 C C . SER A 1 81 ? 0.736 3.286 7.028 1.00 96.25 81 SER A C 1
ATOM 643 O O . SER A 1 81 ? -0.232 3.882 7.505 1.00 96.25 81 SER A O 1
ATOM 645 N N . GLY A 1 82 ? 1.329 2.240 7.599 1.00 93.88 82 GLY A N 1
ATOM 646 C CA . GLY A 1 82 ? 1.147 1.825 8.990 1.00 93.88 82 GLY A CA 1
ATOM 647 C C . GLY A 1 82 ? 2.415 2.103 9.798 1.00 93.88 82 GLY A C 1
ATOM 648 O O . GLY A 1 82 ? 3.292 2.851 9.362 1.00 93.88 82 GLY A O 1
ATOM 649 N N . LYS A 1 83 ? 2.540 1.486 10.971 1.00 91.25 83 LYS A N 1
ATOM 650 C CA . LYS A 1 83 ? 3.695 1.662 11.860 1.00 91.25 83 LYS A CA 1
ATOM 651 C C . LYS A 1 83 ? 4.974 1.051 11.291 1.00 91.25 83 LYS A C 1
ATOM 653 O O . LYS A 1 83 ? 6.026 1.675 11.371 1.00 91.25 83 LYS A O 1
ATOM 658 N N . ASN A 1 84 ? 4.870 -0.140 10.701 1.00 90.81 84 ASN A N 1
ATOM 659 C CA . ASN A 1 84 ? 6.023 -0.922 10.233 1.00 90.81 84 ASN A CA 1
ATOM 660 C C . ASN A 1 84 ? 6.076 -1.086 8.708 1.00 90.81 84 ASN A C 1
ATOM 662 O O . ASN A 1 84 ? 6.890 -1.854 8.191 1.00 90.81 84 ASN A O 1
ATOM 666 N N . PHE A 1 85 ? 5.197 -0.404 7.973 1.00 93.31 85 PHE A N 1
ATOM 667 C CA . PHE A 1 85 ? 5.147 -0.531 6.524 1.00 93.31 85 PHE A CA 1
ATOM 668 C C . PHE A 1 85 ? 4.683 0.746 5.826 1.00 93.31 85 PHE A C 1
ATOM 670 O O . PHE A 1 85 ? 3.942 1.559 6.380 1.00 93.31 85 PHE A O 1
ATOM 677 N N . SER A 1 86 ? 5.059 0.877 4.557 1.00 94.88 86 SER A N 1
ATOM 678 C CA . SER A 1 86 ? 4.461 1.836 3.631 1.00 94.88 86 SER A CA 1
ATOM 679 C C . SER A 1 86 ? 4.322 1.244 2.235 1.00 94.88 86 SER A C 1
ATOM 681 O O . SER A 1 86 ? 5.223 0.552 1.779 1.00 94.88 86 SER A O 1
ATOM 683 N N . PHE A 1 87 ? 3.222 1.546 1.551 1.00 95.88 87 PHE A N 1
ATOM 684 C CA . PHE A 1 87 ? 3.011 1.286 0.132 1.00 95.88 87 PHE A CA 1
ATOM 685 C C . PHE A 1 87 ? 2.962 2.613 -0.617 1.00 95.88 87 PHE A C 1
ATOM 687 O O . PHE A 1 87 ? 2.106 3.458 -0.357 1.00 95.88 87 PHE A O 1
ATOM 694 N N . ASN A 1 88 ? 3.875 2.776 -1.562 1.00 96.38 88 ASN A N 1
ATOM 695 C CA . ASN A 1 88 ? 3.978 3.913 -2.460 1.00 96.38 88 ASN A CA 1
ATOM 696 C C . ASN A 1 88 ? 3.387 3.508 -3.808 1.00 96.38 88 ASN A C 1
ATOM 698 O O . ASN A 1 88 ? 3.978 2.686 -4.497 1.00 96.38 88 ASN A O 1
ATOM 702 N N . PHE A 1 89 ? 2.260 4.077 -4.212 1.00 96.25 89 PHE A N 1
ATOM 703 C CA . PHE A 1 89 ? 1.603 3.771 -5.483 1.00 96.25 89 PHE A CA 1
ATOM 704 C C . PHE A 1 89 ? 1.878 4.866 -6.520 1.00 96.25 89 PHE A C 1
ATOM 706 O O . PHE A 1 89 ? 1.676 6.064 -6.262 1.00 96.25 89 PHE A O 1
ATOM 713 N N . MET A 1 90 ? 2.310 4.462 -7.713 1.00 93.19 90 MET A N 1
ATOM 714 C CA . MET A 1 90 ? 2.559 5.354 -8.843 1.00 93.19 90 MET A CA 1
ATOM 715 C C . MET A 1 90 ? 2.207 4.673 -10.166 1.00 93.19 90 MET A C 1
ATOM 717 O O . MET A 1 90 ? 2.992 3.902 -10.710 1.00 93.19 90 MET A O 1
ATOM 721 N N . GLY A 1 91 ? 1.033 4.998 -10.709 1.00 92.00 91 GLY A N 1
ATOM 722 C CA . GLY A 1 91 ? 0.582 4.471 -11.995 1.00 92.00 91 GLY A CA 1
ATOM 723 C C . GLY A 1 91 ? 0.536 2.943 -11.989 1.00 92.00 91 GLY A C 1
ATOM 724 O O . GLY A 1 91 ? -0.257 2.354 -11.265 1.00 92.00 91 GLY A O 1
ATOM 725 N N . GLY A 1 92 ? 1.389 2.313 -12.798 1.00 95.06 92 GLY A N 1
ATOM 726 C CA . GLY A 1 92 ? 1.459 0.855 -12.934 1.00 95.06 92 GLY A CA 1
ATOM 727 C C . GLY A 1 92 ? 2.395 0.150 -11.945 1.00 95.06 92 GLY A C 1
ATOM 728 O O . GLY A 1 92 ? 2.738 -1.013 -12.156 1.00 95.06 92 GLY A O 1
ATOM 729 N N . ASP A 1 93 ? 2.867 0.847 -10.911 1.00 94.81 93 ASP A N 1
ATOM 730 C CA . ASP A 1 93 ? 3.844 0.338 -9.951 1.00 94.81 93 ASP A CA 1
ATOM 731 C C . ASP A 1 93 ? 3.421 0.599 -8.503 1.00 94.81 93 ASP A C 1
ATOM 733 O O . ASP A 1 93 ? 2.856 1.645 -8.159 1.00 94.81 93 ASP A O 1
ATOM 737 N N . VAL A 1 94 ? 3.766 -0.348 -7.633 1.00 96.00 94 VAL A N 1
ATOM 738 C CA . VAL A 1 94 ? 3.725 -0.185 -6.182 1.00 96.00 94 VAL A CA 1
ATOM 739 C C . VAL A 1 94 ? 5.048 -0.608 -5.565 1.00 96.00 94 VAL A C 1
ATOM 741 O O . VAL A 1 94 ? 5.591 -1.661 -5.892 1.00 96.00 94 VAL A O 1
ATOM 744 N N . VAL A 1 95 ? 5.546 0.208 -4.639 1.00 95.00 95 VAL A N 1
ATOM 745 C CA . VAL A 1 95 ? 6.718 -0.101 -3.819 1.00 95.00 95 VAL A CA 1
ATOM 746 C C . VAL A 1 95 ? 6.283 -0.237 -2.373 1.00 95.00 95 VAL A C 1
ATOM 748 O O . VAL A 1 95 ? 5.732 0.707 -1.806 1.00 95.00 95 VAL A O 1
ATOM 751 N N . VAL A 1 96 ? 6.563 -1.386 -1.768 1.00 94.06 96 VAL A N 1
ATOM 752 C CA . VAL A 1 96 ? 6.390 -1.601 -0.334 1.00 94.06 96 VAL A CA 1
ATOM 753 C C . VAL A 1 96 ? 7.733 -1.464 0.378 1.00 94.06 96 VAL A C 1
ATOM 755 O O . VAL A 1 96 ? 8.731 -2.045 -0.045 1.00 94.06 96 VAL A O 1
ATOM 758 N N . ASN A 1 97 ? 7.755 -0.691 1.461 1.00 92.88 97 ASN A N 1
ATOM 759 C CA . ASN A 1 97 ? 8.848 -0.678 2.429 1.00 92.88 97 ASN A CA 1
ATOM 760 C C . ASN A 1 97 ? 8.350 -1.327 3.714 1.00 92.88 97 ASN A C 1
ATOM 762 O O . ASN A 1 97 ? 7.304 -0.923 4.223 1.00 92.88 97 ASN A O 1
ATOM 766 N N . CYS A 1 98 ? 9.096 -2.285 4.247 1.00 91.06 98 CYS A N 1
ATOM 767 C CA . CYS A 1 98 ? 8.843 -2.920 5.538 1.00 91.06 98 CYS A CA 1
ATOM 768 C C . CYS A 1 98 ? 10.169 -3.313 6.207 1.00 91.06 98 CYS A C 1
ATOM 770 O O . CYS A 1 98 ? 11.245 -3.062 5.665 1.00 91.06 98 CYS A O 1
ATOM 772 N N . GLU A 1 99 ? 10.109 -3.950 7.379 1.00 88.31 99 GLU A N 1
ATOM 773 C CA . GLU A 1 99 ? 11.301 -4.410 8.113 1.00 88.31 99 GLU A CA 1
ATOM 774 C C . GLU A 1 99 ? 12.204 -5.339 7.281 1.00 88.31 99 GLU A C 1
ATOM 776 O O . GLU A 1 99 ? 13.422 -5.330 7.442 1.00 88.31 99 GLU A O 1
ATOM 781 N N . SER A 1 100 ? 11.625 -6.116 6.360 1.00 88.19 100 SER A N 1
ATOM 782 C CA . SER A 1 100 ? 12.370 -7.035 5.489 1.00 88.19 100 SER A CA 1
ATOM 783 C C . SER A 1 100 ? 13.053 -6.355 4.296 1.00 88.19 100 SER A C 1
ATOM 785 O O . SER A 1 100 ? 13.786 -7.023 3.567 1.00 88.19 100 SER A O 1
ATOM 787 N N . GLY A 1 101 ? 12.813 -5.060 4.069 1.00 90.62 101 GLY A N 1
ATOM 788 C CA . GLY A 1 101 ? 13.417 -4.288 2.986 1.00 90.62 101 GLY A CA 1
ATOM 789 C C . GLY A 1 101 ? 12.404 -3.567 2.099 1.00 90.62 101 GLY A C 1
ATOM 790 O O . GLY A 1 101 ? 11.275 -3.278 2.500 1.00 90.62 101 GLY A O 1
ATOM 791 N N . GLN A 1 102 ? 12.843 -3.255 0.880 1.00 92.69 102 GLN A N 1
ATOM 792 C CA . GLN A 1 102 ? 12.063 -2.546 -0.128 1.00 92.69 102 GLN A CA 1
ATOM 793 C C . GLN A 1 102 ? 11.840 -3.435 -1.348 1.00 92.69 102 GLN A C 1
ATOM 795 O O . GLN A 1 102 ? 12.780 -4.027 -1.884 1.00 92.69 102 GLN A O 1
ATOM 800 N N . PHE A 1 103 ? 10.594 -3.496 -1.804 1.00 93.19 103 PHE A N 1
ATOM 801 C CA . PHE A 1 103 ? 10.196 -4.356 -2.908 1.00 93.19 103 PHE A CA 1
ATOM 802 C C . PHE A 1 103 ? 9.209 -3.640 -3.826 1.00 93.19 103 PHE A C 1
ATOM 804 O O . PHE A 1 103 ? 8.356 -2.892 -3.355 1.00 93.19 103 PHE A O 1
ATOM 811 N N . ALA A 1 104 ? 9.299 -3.895 -5.127 1.00 94.50 104 ALA A N 1
ATOM 812 C CA . ALA A 1 104 ? 8.377 -3.394 -6.136 1.00 94.50 104 ALA A CA 1
ATOM 813 C C . ALA A 1 104 ? 7.509 -4.515 -6.700 1.00 94.50 104 ALA A C 1
ATOM 815 O O . ALA A 1 104 ? 7.912 -5.679 -6.745 1.00 94.50 104 ALA A O 1
ATOM 816 N N . LYS A 1 105 ? 6.330 -4.135 -7.183 1.00 93.69 105 LYS A N 1
ATOM 817 C CA . LYS A 1 105 ? 5.462 -4.982 -7.990 1.00 93.69 105 LYS A CA 1
ATOM 818 C C . LYS A 1 105 ? 4.726 -4.140 -9.031 1.00 93.69 105 LYS A C 1
ATOM 820 O O . LYS A 1 105 ? 4.281 -3.031 -8.739 1.00 93.69 105 LYS A O 1
ATOM 825 N N . LYS A 1 106 ? 4.573 -4.699 -10.235 1.00 95.50 106 LYS A N 1
ATOM 826 C CA . LYS A 1 106 ? 3.713 -4.149 -11.291 1.00 95.50 106 LYS A CA 1
ATOM 827 C C . LYS A 1 106 ? 2.248 -4.411 -10.960 1.00 95.50 106 LYS A C 1
ATOM 829 O O . LYS A 1 106 ? 1.891 -5.535 -10.608 1.00 95.50 106 LYS A O 1
ATOM 834 N N . ILE A 1 107 ? 1.419 -3.389 -11.104 1.00 96.44 107 ILE A N 1
ATOM 835 C CA . ILE A 1 107 ? -0.019 -3.419 -10.813 1.00 96.44 107 ILE A CA 1
ATOM 836 C C . ILE A 1 107 ? -0.774 -2.582 -11.847 1.00 96.44 107 ILE A C 1
ATOM 838 O O . ILE A 1 107 ? -0.159 -1.842 -12.613 1.00 96.44 107 ILE A O 1
ATOM 842 N N . GLN A 1 108 ? -2.098 -2.681 -11.877 1.00 96.94 108 GLN A N 1
ATOM 843 C CA . GLN A 1 108 ? -2.939 -1.756 -12.638 1.00 96.94 108 GLN A CA 1
ATOM 844 C C . GLN A 1 108 ? -3.434 -0.607 -11.742 1.00 96.94 108 GLN A C 1
ATOM 846 O O . GLN A 1 108 ? -3.754 -0.859 -10.576 1.00 96.94 108 GLN A O 1
ATOM 851 N N . PRO A 1 109 ? -3.529 0.643 -12.243 1.00 95.50 109 PRO A N 1
ATOM 852 C CA . PRO A 1 109 ? -4.037 1.774 -11.463 1.00 95.50 109 PRO A CA 1
ATOM 853 C C . PRO A 1 109 ? -5.382 1.496 -10.776 1.00 95.50 109 PRO A C 1
ATOM 855 O O . PRO A 1 109 ? -5.572 1.804 -9.600 1.00 95.50 109 PRO A O 1
ATOM 858 N N . GLU A 1 110 ? -6.295 0.830 -11.482 1.00 96.94 110 GLU A N 1
ATOM 859 C CA . GLU A 1 110 ? -7.648 0.510 -11.025 1.00 96.94 110 GLU A CA 1
ATOM 860 C C . GLU A 1 110 ? -7.658 -0.387 -9.780 1.00 96.94 110 GLU A C 1
ATOM 862 O O . GLU A 1 110 ? -8.621 -0.359 -9.009 1.00 96.94 110 GLU A O 1
ATOM 867 N N . GLU A 1 111 ? -6.586 -1.153 -9.545 1.00 96.69 111 GLU A N 1
ATOM 868 C CA . GLU A 1 111 ? -6.466 -2.016 -8.372 1.00 96.69 111 GLU A CA 1
ATOM 869 C C . GLU A 1 111 ? -6.426 -1.234 -7.062 1.00 96.69 111 GLU A C 1
ATOM 871 O O . GLU A 1 111 ? -6.765 -1.805 -6.031 1.00 96.69 111 GLU A O 1
ATOM 876 N N . TYR A 1 112 ? -6.034 0.045 -7.074 1.00 95.62 112 TYR A N 1
ATOM 877 C CA . TYR A 1 112 ? -5.914 0.862 -5.864 1.00 95.62 112 TYR A CA 1
ATOM 878 C C . TYR A 1 112 ? -6.735 2.157 -5.898 1.00 95.62 112 TYR A C 1
ATOM 880 O O . TYR A 1 112 ? -6.739 2.903 -4.918 1.00 95.62 112 TYR A O 1
ATOM 888 N N . GLU A 1 113 ? -7.499 2.418 -6.963 1.00 96.06 113 GLU A N 1
ATOM 889 C CA . GLU A 1 113 ? -8.343 3.619 -7.073 1.00 96.06 113 GLU A CA 1
ATOM 890 C C . GLU A 1 113 ? -9.386 3.730 -5.946 1.00 96.06 113 GLU A C 1
ATOM 892 O O . GLU A 1 113 ? -9.743 4.832 -5.531 1.00 96.06 113 GLU A O 1
ATOM 897 N N . PHE A 1 114 ? -9.808 2.610 -5.345 1.00 96.38 114 PHE A N 1
ATOM 898 C CA . PHE A 1 114 ? -10.711 2.626 -4.185 1.00 96.38 114 PHE A CA 1
ATOM 899 C C . PHE A 1 114 ? -10.133 3.363 -2.956 1.00 96.38 114 PHE A C 1
ATOM 901 O O . PHE A 1 114 ? -10.889 3.721 -2.048 1.00 96.38 114 PHE A O 1
ATOM 908 N N . LEU A 1 115 ? -8.814 3.591 -2.915 1.00 96.56 115 LEU A N 1
ATOM 909 C CA . LEU A 1 115 ? -8.107 4.348 -1.878 1.00 96.56 115 LEU A CA 1
ATOM 910 C C . LEU A 1 115 ? -8.055 5.855 -2.147 1.00 96.56 115 LEU A C 1
ATOM 912 O O . LEU A 1 115 ? -7.566 6.607 -1.304 1.00 96.56 115 LEU A O 1
ATOM 916 N N . ARG A 1 116 ? -8.522 6.346 -3.294 1.00 92.81 116 ARG A N 1
ATOM 917 C CA . ARG A 1 116 ? -8.609 7.793 -3.524 1.00 92.81 116 ARG A CA 1
ATOM 918 C C . ARG A 1 116 ? -9.869 8.374 -2.885 1.00 92.81 116 ARG A C 1
ATOM 920 O O . ARG A 1 116 ? -10.821 7.648 -2.580 1.00 92.81 116 ARG A O 1
ATOM 927 N N . LYS A 1 117 ? -9.819 9.667 -2.569 1.00 84.25 117 LYS A N 1
ATOM 928 C CA . LYS A 1 117 ? -10.979 10.452 -2.130 1.00 84.25 117 LYS A CA 1
ATOM 929 C C . LYS A 1 117 ? -11.690 11.033 -3.337 1.00 84.25 117 LYS A C 1
ATOM 931 O O . LYS A 1 117 ? -10.967 11.413 -4.282 1.00 84.25 117 LYS A O 1
#